Protein AF-A0AAN9ZED8-F1 (afdb_monomer_lite)

pLDDT: mean 71.89, std 16.21, range [31.5, 92.44]

InterPro domains:
  IPR010009 Apolipophorin-III [PF07464] (39-178)

Radius of gyration: 19.54 Å; chains: 1; bounding box: 44×51×50 Å

Foldseek 3Di:
DPPDPDPPPVPPPPPDDDPDDPPPPPDPQPLVNLLVVLVVLLVVLVVLLVVQPCPDPQLQVLLLVLLLVLLVLLLVLLVLLQVLLVVDDDPLSVLSNVLSVQSNVLSVQSPDDDPGSSSSSVSLSVSLVSLSVSLVSNLVSLVVPPDPSSVSSVVSSSSSSVSSSVSSVSSSCSRVVVVVVD

Structure (mmCIF, N/CA/C/O backbone):
data_AF-A0AAN9ZED8-F1
#
_entry.id   AF-A0AAN9ZED8-F1
#
loop_
_atom_site.group_PDB
_atom_site.id
_atom_site.type_symbol
_atom_site.label_atom_id
_atom_site.label_alt_id
_atom_site.label_comp_id
_atom_site.label_asym_id
_atom_site.label_entity_id
_atom_site.label_seq_id
_atom_site.pdbx_PDB_ins_code
_atom_site.Cartn_x
_atom_site.Cartn_y
_atom_site.Cartn_z
_atom_site.occupancy
_atom_site.B_iso_or_equiv
_atom_site.auth_seq_id
_atom_site.auth_comp_id
_atom_site.auth_asym_id
_atom_site.auth_atom_id
_atom_site.pdbx_PDB_model_num
ATOM 1 N N . MET A 1 1 ? 26.415 26.966 -13.923 1.00 37.91 1 MET A N 1
ATOM 2 C CA . MET A 1 1 ? 25.405 27.018 -12.839 1.00 37.91 1 MET A CA 1
ATOM 3 C C . MET A 1 1 ? 24.272 27.940 -13.262 1.00 37.91 1 MET A C 1
ATOM 5 O O . MET A 1 1 ? 24.438 29.147 -13.174 1.00 37.91 1 MET A O 1
ATOM 9 N N . LYS A 1 2 ? 23.195 27.403 -13.853 1.00 34.97 2 LYS A N 1
ATOM 10 C CA . LYS A 1 2 ? 22.135 28.225 -14.469 1.00 34.97 2 LYS A CA 1
ATOM 11 C C . LYS A 1 2 ? 20.835 27.445 -14.748 1.00 34.97 2 LYS A C 1
ATOM 13 O O . LYS A 1 2 ? 20.241 27.661 -15.783 1.00 34.97 2 LYS A O 1
ATOM 18 N N . PHE A 1 3 ? 20.398 26.526 -13.877 1.00 33.84 3 PHE A N 1
ATOM 19 C CA . PHE A 1 3 ? 19.152 25.765 -14.137 1.00 33.84 3 PHE A CA 1
ATOM 20 C C . PHE A 1 3 ? 18.310 25.386 -12.904 1.00 33.84 3 PHE A C 1
ATOM 22 O O . PHE A 1 3 ? 17.455 24.518 -13.003 1.00 33.84 3 PHE A O 1
ATOM 29 N N . VAL A 1 4 ? 18.484 26.040 -11.749 1.00 37.66 4 VAL A N 1
ATOM 30 C CA . VAL A 1 4 ? 17.735 25.662 -10.522 1.00 37.66 4 VAL A CA 1
ATOM 31 C C . VAL A 1 4 ? 16.634 26.669 -10.136 1.00 37.66 4 VAL A C 1
ATOM 33 O O . VAL A 1 4 ? 15.893 26.444 -9.193 1.00 37.66 4 VAL A O 1
ATOM 36 N N . ILE A 1 5 ? 16.433 27.755 -10.894 1.00 41.59 5 ILE A N 1
ATOM 37 C CA . ILE A 1 5 ? 15.452 28.811 -10.546 1.00 41.59 5 ILE A CA 1
ATOM 38 C C . ILE A 1 5 ? 14.437 29.046 -11.677 1.00 41.59 5 ILE A C 1
ATOM 40 O O . ILE A 1 5 ? 14.086 30.177 -11.987 1.00 41.59 5 ILE A O 1
ATOM 44 N N . ALA A 1 6 ? 13.980 27.980 -12.338 1.00 36.09 6 ALA A N 1
ATOM 45 C CA . ALA A 1 6 ? 12.948 28.094 -13.378 1.00 36.09 6 ALA A CA 1
ATOM 46 C C . ALA A 1 6 ? 11.655 27.321 -13.072 1.00 36.09 6 ALA A C 1
ATOM 48 O O . ALA A 1 6 ? 10.643 27.587 -13.711 1.00 36.09 6 ALA A O 1
ATOM 49 N N . LEU A 1 7 ? 11.629 26.425 -12.077 1.00 34.72 7 LEU A N 1
ATOM 50 C CA . LEU A 1 7 ? 10.445 25.586 -11.837 1.00 34.72 7 LEU A CA 1
ATOM 51 C C . LEU A 1 7 ? 9.479 26.112 -10.758 1.00 34.72 7 LEU A C 1
ATOM 53 O O . LEU A 1 7 ? 8.401 25.557 -10.592 1.00 34.72 7 LEU A O 1
ATOM 57 N N . VAL A 1 8 ? 9.827 27.188 -10.043 1.00 39.59 8 VAL A N 1
ATOM 58 C CA . VAL A 1 8 ? 8.986 27.737 -8.953 1.00 39.59 8 VAL A CA 1
ATOM 59 C C . VAL A 1 8 ? 8.213 28.998 -9.380 1.00 39.59 8 VAL A C 1
ATOM 61 O O . VAL A 1 8 ? 7.272 29.409 -8.712 1.00 39.59 8 VAL A O 1
ATOM 64 N N . ALA A 1 9 ? 8.536 29.590 -10.535 1.00 37.50 9 ALA A N 1
ATOM 65 C CA . ALA A 1 9 ? 7.930 30.850 -10.980 1.00 37.50 9 ALA A CA 1
ATOM 66 C C . ALA A 1 9 ? 6.689 30.689 -11.885 1.00 37.50 9 ALA A C 1
ATOM 68 O O . ALA A 1 9 ? 5.969 31.658 -12.100 1.00 37.50 9 ALA A O 1
ATOM 69 N N . ALA A 1 10 ? 6.391 29.484 -12.386 1.00 37.88 10 ALA A N 1
ATOM 70 C CA . ALA A 1 10 ? 5.234 29.259 -13.262 1.00 37.88 10 ALA A CA 1
ATOM 71 C C . ALA A 1 10 ? 3.897 29.083 -12.507 1.00 37.88 10 ALA A C 1
ATOM 73 O O . ALA A 1 10 ? 2.839 29.080 -13.129 1.00 37.88 10 ALA A O 1
ATOM 74 N N . LEU A 1 11 ? 3.922 28.971 -11.173 1.00 42.16 11 LEU A N 1
ATOM 75 C CA . LEU A 1 11 ? 2.730 28.723 -10.346 1.00 42.16 11 LEU A CA 1
ATOM 76 C C . LEU A 1 11 ? 2.089 29.987 -9.739 1.00 42.16 11 LEU A C 1
ATOM 78 O O . LEU A 1 11 ? 1.093 29.873 -9.030 1.00 42.16 11 LEU A O 1
ATOM 82 N N . ALA A 1 12 ? 2.619 31.187 -10.008 1.00 42.06 12 ALA A N 1
ATOM 83 C CA . ALA A 1 12 ? 2.243 32.396 -9.264 1.00 42.06 12 ALA A CA 1
ATOM 84 C C . ALA A 1 12 ? 1.455 33.472 -10.046 1.00 42.06 12 ALA A C 1
ATOM 86 O O . ALA A 1 12 ? 1.051 34.459 -9.439 1.00 42.06 12 ALA A O 1
ATOM 87 N N . CYS A 1 13 ? 1.187 33.320 -11.350 1.00 38.19 13 CYS A N 1
ATOM 88 C CA . CYS A 1 13 ? 0.610 34.419 -12.153 1.00 38.19 13 CYS A CA 1
ATOM 89 C C . CYS A 1 13 ? -0.872 34.284 -12.559 1.00 38.19 13 CYS A C 1
ATOM 91 O O . CYS A 1 13 ? -1.382 35.182 -13.218 1.00 38.19 13 CYS A O 1
ATOM 93 N N . MET A 1 14 ? -1.605 33.247 -12.140 1.00 41.44 14 MET A N 1
ATOM 94 C CA . MET A 1 14 ? -3.057 33.134 -12.405 1.00 41.44 14 MET A CA 1
ATOM 95 C C . MET A 1 14 ? -3.918 33.517 -11.191 1.00 41.44 14 MET A C 1
ATOM 97 O O . MET A 1 14 ? -4.829 32.789 -10.809 1.00 41.44 14 MET A O 1
ATOM 101 N N . GLN A 1 15 ? -3.624 34.643 -10.538 1.00 46.03 15 GLN A N 1
ATOM 102 C CA . GLN A 1 15 ? -4.461 35.154 -9.442 1.00 46.03 15 GLN A CA 1
ATOM 103 C C . GLN A 1 15 ? -4.814 36.631 -9.601 1.00 46.03 15 GLN A C 1
ATOM 105 O O . GLN A 1 15 ? -4.681 37.396 -8.655 1.00 46.03 15 GLN A O 1
ATOM 110 N N . VAL A 1 16 ? -5.288 37.057 -10.771 1.00 43.94 16 VAL A N 1
ATOM 111 C CA . VAL A 1 16 ? -6.054 38.308 -10.859 1.00 43.94 16 VAL A CA 1
ATOM 112 C C . VAL A 1 16 ? -7.104 38.145 -11.950 1.00 43.94 16 VAL A C 1
ATOM 114 O O . VAL A 1 16 ? -6.755 37.836 -13.079 1.00 43.94 16 VAL A O 1
ATOM 117 N N . MET A 1 17 ? -8.366 38.391 -11.596 1.00 39.91 17 MET A N 1
ATOM 118 C CA . MET A 1 17 ? -9.578 38.211 -12.405 1.00 39.91 17 MET A CA 1
ATOM 119 C C . MET A 1 17 ? -10.083 36.771 -12.484 1.00 39.91 17 MET A C 1
ATOM 121 O O . MET A 1 17 ? -9.896 36.094 -13.477 1.00 39.91 17 MET A O 1
ATOM 125 N N . GLU A 1 18 ? -10.832 36.347 -11.470 1.00 36.47 18 GLU A N 1
ATOM 126 C CA . GLU A 1 18 ? -12.167 35.817 -11.739 1.00 36.47 18 GLU A CA 1
ATOM 127 C C . GLU A 1 18 ? -13.048 35.980 -10.502 1.00 36.47 18 GLU A C 1
ATOM 129 O O . GLU A 1 18 ? -12.652 35.780 -9.352 1.00 36.47 18 GLU A O 1
ATOM 134 N N . ALA A 1 19 ? -14.236 36.498 -10.773 1.00 36.59 19 ALA A N 1
ATOM 135 C CA . ALA A 1 19 ? -15.255 36.859 -9.818 1.00 36.59 19 ALA A CA 1
ATOM 136 C C . ALA A 1 19 ? -15.680 35.651 -8.981 1.00 36.59 19 ALA A C 1
ATOM 138 O O . ALA A 1 19 ? -15.804 34.556 -9.507 1.00 36.59 19 ALA A O 1
ATOM 139 N N . ARG A 1 20 ? -15.957 35.886 -7.691 1.00 40.06 20 ARG A N 1
ATOM 140 C CA . ARG A 1 20 ? -16.800 35.068 -6.797 1.00 40.06 20 ARG A CA 1
ATOM 141 C C . ARG A 1 20 ? -17.123 33.642 -7.286 1.00 40.06 20 ARG A C 1
ATOM 143 O O . ARG A 1 20 ? -18.284 33.314 -7.509 1.00 40.06 20 ARG A O 1
ATOM 150 N N . VAL A 1 21 ? -16.131 32.765 -7.342 1.00 37.00 21 VAL A N 1
ATOM 151 C CA . VAL A 1 21 ? -16.377 31.326 -7.292 1.00 37.00 21 VAL A CA 1
ATOM 152 C C . VAL A 1 21 ? -16.182 30.955 -5.836 1.00 37.00 21 VAL A C 1
ATOM 154 O O . VAL A 1 21 ? -15.096 31.122 -5.277 1.00 37.00 21 VAL A O 1
ATOM 157 N N . ARG A 1 22 ? -17.273 30.545 -5.181 1.00 35.47 22 ARG A N 1
ATOM 158 C CA . ARG A 1 22 ? -17.181 29.794 -3.931 1.00 35.47 22 ARG A CA 1
ATOM 159 C C . ARG A 1 22 ? -16.118 28.730 -4.180 1.00 35.47 22 ARG A C 1
ATOM 161 O O . ARG A 1 22 ? -16.306 27.893 -5.053 1.00 35.47 22 ARG A O 1
ATOM 168 N N . ARG A 1 23 ? -14.985 28.799 -3.479 1.00 34.22 23 ARG A N 1
ATOM 169 C CA . ARG A 1 23 ? -14.116 27.634 -3.354 1.00 34.22 23 ARG A CA 1
ATOM 170 C C . ARG A 1 23 ? -14.972 26.598 -2.644 1.00 34.22 23 ARG A C 1
ATOM 172 O O . ARG A 1 23 ? -15.064 26.621 -1.421 1.00 34.22 23 ARG A O 1
ATOM 179 N N . ASP A 1 24 ? -15.655 25.764 -3.417 1.00 31.50 24 ASP A N 1
ATOM 180 C CA . ASP A 1 24 ? -16.002 24.434 -2.971 1.00 31.50 24 ASP A CA 1
ATOM 181 C C . ASP A 1 24 ? -14.668 23.820 -2.565 1.00 31.50 24 ASP A C 1
ATOM 183 O O . ASP A 1 24 ? -13.809 23.523 -3.397 1.00 31.50 24 ASP A O 1
ATOM 187 N N . THR A 1 25 ? -14.430 23.767 -1.255 1.00 35.22 25 THR A N 1
ATOM 188 C CA . THR A 1 25 ? -13.449 22.863 -0.672 1.00 35.22 25 THR A CA 1
ATOM 189 C C . THR A 1 25 ? -13.673 21.532 -1.381 1.00 35.22 25 THR A C 1
ATOM 191 O O . THR A 1 25 ? -14.804 21.043 -1.303 1.00 35.22 25 THR A O 1
ATOM 194 N N . PRO A 1 26 ? -12.702 20.975 -2.132 1.00 38.28 26 PRO A N 1
ATOM 195 C CA . PRO A 1 26 ? -12.925 19.691 -2.772 1.00 38.28 26 PRO A CA 1
ATOM 196 C C . PRO A 1 26 ? -13.336 18.735 -1.658 1.00 38.28 26 PRO A C 1
ATOM 198 O O . PRO A 1 26 ? -12.599 18.564 -0.683 1.00 38.28 26 PRO A O 1
ATOM 201 N N . ALA A 1 27 ? -14.569 18.229 -1.742 1.00 41.94 27 ALA A N 1
ATOM 202 C CA . ALA A 1 27 ? -15.069 17.239 -0.809 1.00 41.94 27 ALA A CA 1
ATOM 203 C C . ALA A 1 27 ? -14.006 16.144 -0.738 1.00 41.94 27 ALA A C 1
ATOM 205 O O . ALA A 1 27 ? -13.539 15.691 -1.786 1.00 41.94 27 ALA A O 1
ATOM 206 N N . ALA A 1 28 ? -13.557 15.801 0.472 1.00 49.09 28 ALA A N 1
ATOM 207 C CA . ALA A 1 28 ? -12.533 14.784 0.657 1.00 49.09 28 ALA A CA 1
ATOM 208 C C . ALA A 1 28 ? -12.932 13.551 -0.163 1.00 49.09 28 ALA A C 1
ATOM 210 O O . ALA A 1 28 ? -13.985 12.970 0.097 1.00 49.09 28 ALA A O 1
ATOM 211 N N . THR A 1 29 ? -12.140 13.210 -1.184 1.00 61.28 29 THR A N 1
ATOM 212 C CA . THR A 1 29 ? -12.442 12.115 -2.110 1.00 61.28 29 THR A CA 1
ATOM 213 C C . THR A 1 29 ? -12.759 10.868 -1.303 1.00 61.28 29 THR A C 1
ATOM 215 O O . THR A 1 29 ? -11.907 10.407 -0.539 1.00 61.28 29 THR A O 1
ATOM 218 N N . ASP A 1 30 ? -13.983 10.354 -1.423 1.00 73.25 30 ASP A N 1
ATOM 219 C CA . ASP A 1 30 ? -14.426 9.190 -0.658 1.00 73.25 30 ASP A CA 1
ATOM 220 C C . ASP A 1 30 ? -13.431 8.035 -0.850 1.00 73.25 30 ASP A C 1
ATOM 222 O O . ASP A 1 30 ? -12.886 7.856 -1.944 1.00 73.25 30 ASP A O 1
ATOM 226 N N . PHE A 1 31 ? -13.131 7.294 0.221 1.00 69.88 31 PHE A N 1
ATOM 227 C CA . PHE A 1 31 ? -12.152 6.208 0.155 1.00 69.88 31 PHE A CA 1
ATOM 228 C C . PHE A 1 31 ? -12.517 5.219 -0.949 1.00 69.88 31 PHE A C 1
ATOM 230 O O . PHE A 1 31 ? -11.621 4.761 -1.647 1.00 69.88 31 PHE A O 1
ATOM 237 N N . ASN A 1 32 ? -13.809 4.939 -1.160 1.00 74.75 32 ASN A N 1
ATOM 238 C CA . ASN A 1 32 ? -14.227 4.013 -2.205 1.00 74.75 32 ASN A CA 1
ATOM 239 C C . ASN A 1 32 ? -13.857 4.533 -3.604 1.00 74.75 32 ASN A C 1
ATOM 241 O O . ASN A 1 32 ? -13.336 3.787 -4.426 1.00 74.75 32 ASN A O 1
ATOM 245 N N . THR A 1 33 ? -14.015 5.834 -3.851 1.00 75.31 33 THR A N 1
ATOM 246 C CA . THR A 1 33 ? -13.604 6.477 -5.109 1.00 75.31 33 THR A CA 1
ATOM 247 C C . THR A 1 33 ? -12.088 6.421 -5.306 1.00 75.31 33 THR A C 1
ATOM 249 O O . THR A 1 33 ? -11.607 6.180 -6.413 1.00 75.31 33 THR A O 1
ATOM 252 N N . LEU A 1 34 ? -11.325 6.625 -4.229 1.00 71.94 34 LEU A N 1
ATOM 253 C CA . LEU A 1 34 ? -9.862 6.556 -4.235 1.00 71.94 34 LEU A CA 1
ATOM 254 C C . LEU A 1 34 ? -9.370 5.122 -4.473 1.00 71.94 34 LEU A C 1
ATOM 256 O O . LEU A 1 34 ? -8.472 4.894 -5.280 1.00 71.94 34 LEU A O 1
ATOM 260 N N . PHE A 1 35 ? -10.021 4.157 -3.830 1.00 73.56 35 PHE A N 1
ATOM 261 C CA . PHE A 1 35 ? -9.782 2.731 -3.986 1.00 73.56 35 PHE A CA 1
ATOM 262 C C . PHE A 1 35 ? -10.070 2.259 -5.414 1.00 73.56 35 PHE A C 1
ATOM 264 O O . PHE A 1 35 ? -9.230 1.614 -6.034 1.00 73.56 35 PHE A O 1
ATOM 271 N N . GLU A 1 36 ? -11.217 2.635 -5.980 1.00 77.44 36 GLU A N 1
ATOM 272 C CA . GLU A 1 36 ? -11.581 2.311 -7.361 1.00 77.44 36 GLU A CA 1
ATOM 273 C C . GLU A 1 36 ? -10.643 2.958 -8.385 1.00 77.44 36 GLU A C 1
ATOM 275 O O . GLU A 1 36 ? -10.346 2.359 -9.422 1.00 77.44 36 GLU A O 1
ATOM 280 N N . ALA A 1 37 ? -10.179 4.183 -8.122 1.00 73.75 37 ALA A N 1
ATOM 281 C CA . ALA A 1 37 ? -9.183 4.843 -8.959 1.00 73.75 37 ALA A CA 1
ATOM 282 C C . ALA A 1 37 ? -7.838 4.106 -8.902 1.00 73.75 37 ALA A C 1
ATOM 284 O O . ALA A 1 37 ? -7.253 3.833 -9.951 1.00 73.75 37 ALA A O 1
ATOM 285 N N . ALA A 1 38 ? -7.387 3.718 -7.707 1.00 69.19 38 ALA A N 1
ATOM 286 C CA . ALA A 1 38 ? -6.170 2.934 -7.524 1.00 69.19 38 ALA A CA 1
ATOM 287 C C . ALA A 1 38 ? -6.269 1.564 -8.206 1.00 69.19 38 ALA A C 1
ATOM 289 O O . ALA A 1 38 ? -5.354 1.163 -8.922 1.00 69.19 38 ALA A O 1
ATOM 290 N N . GLN A 1 39 ? -7.409 0.881 -8.071 1.00 72.94 39 GLN A N 1
ATOM 291 C CA . GLN A 1 39 ? -7.656 -0.412 -8.704 1.00 72.94 39 GLN A CA 1
ATOM 292 C C . GLN A 1 39 ? -7.650 -0.303 -10.238 1.00 72.94 39 GLN A C 1
ATOM 294 O O . GLN A 1 39 ? -7.062 -1.149 -10.911 1.00 72.94 39 GLN A O 1
ATOM 299 N N . ARG A 1 40 ? -8.235 0.760 -10.809 1.00 75.31 40 ARG A N 1
ATOM 300 C CA . ARG A 1 40 ? -8.173 1.033 -12.257 1.00 75.31 40 ARG A CA 1
ATOM 301 C C . ARG A 1 40 ? -6.757 1.351 -12.734 1.00 75.31 40 ARG A C 1
ATOM 303 O O . ARG A 1 40 ? -6.316 0.787 -13.734 1.00 75.31 40 ARG A O 1
ATOM 310 N N . HIS A 1 41 ? -6.030 2.212 -12.021 1.00 70.50 41 HIS A N 1
ATOM 311 C CA . HIS A 1 41 ? -4.623 2.501 -12.325 1.00 70.50 41 HIS A CA 1
ATOM 312 C C . HIS A 1 41 ? -3.777 1.227 -12.305 1.00 70.50 41 HIS A C 1
ATOM 314 O O . HIS A 1 41 ? -2.953 1.002 -13.190 1.00 70.50 41 HIS A O 1
ATOM 320 N N . PHE A 1 42 ? -4.038 0.356 -11.339 1.00 70.06 42 PHE A N 1
ATOM 321 C CA . PHE A 1 42 ? -3.344 -0.906 -11.187 1.00 70.06 42 PHE A CA 1
ATOM 322 C C . PHE A 1 42 ? -3.653 -1.922 -12.303 1.00 70.06 42 PHE A C 1
ATOM 324 O O . PHE A 1 42 ? -2.745 -2.587 -12.811 1.00 70.06 42 PHE A O 1
ATOM 331 N N . GLN A 1 43 ? -4.912 -2.027 -12.735 1.00 73.50 43 GLN A N 1
ATOM 332 C CA . GLN A 1 43 ? -5.281 -2.874 -13.876 1.00 73.50 43 GLN A CA 1
ATOM 333 C C . GLN A 1 43 ? -4.549 -2.435 -15.153 1.00 73.50 43 GLN A C 1
ATOM 335 O O . GLN A 1 43 ? -4.015 -3.274 -15.882 1.00 73.50 43 GLN A O 1
ATOM 340 N N . ASN A 1 44 ? -4.439 -1.122 -15.374 1.00 69.44 44 ASN A N 1
ATOM 341 C CA . ASN A 1 44 ? -3.697 -0.560 -16.503 1.00 69.44 44 ASN A CA 1
ATOM 342 C C . ASN A 1 44 ? -2.190 -0.839 -16.408 1.00 69.44 44 ASN A C 1
ATOM 344 O O . ASN A 1 44 ? -1.551 -1.165 -17.413 1.00 69.44 44 ASN A O 1
ATOM 348 N N . LEU A 1 45 ? -1.617 -0.772 -15.203 1.00 69.06 45 LEU A N 1
ATOM 349 C CA . LEU A 1 45 ? -0.222 -1.136 -14.981 1.00 69.06 45 LEU A CA 1
ATOM 350 C C . LEU A 1 45 ? 0.041 -2.611 -15.292 1.00 69.06 45 LEU A C 1
ATOM 352 O O . LEU A 1 45 ? 1.018 -2.915 -15.969 1.00 69.06 45 LEU A O 1
ATOM 356 N N . THR A 1 46 ? -0.817 -3.518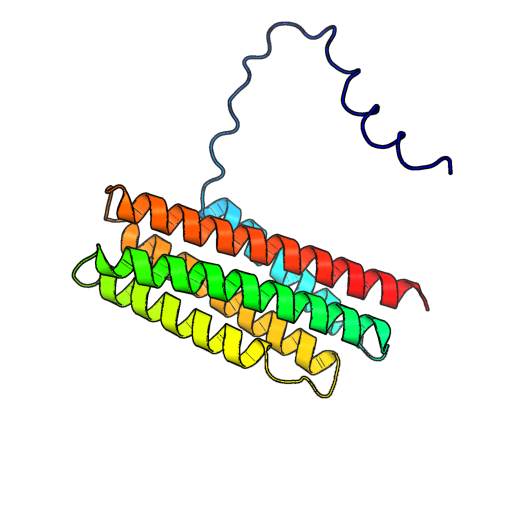 -14.818 1.00 65.50 46 THR A N 1
ATOM 357 C CA . THR A 1 46 ? -0.664 -4.962 -15.059 1.00 65.50 46 THR A CA 1
ATOM 358 C C . THR A 1 46 ? -0.593 -5.259 -16.556 1.00 65.50 46 THR A C 1
ATOM 360 O O . THR A 1 46 ? 0.295 -5.990 -16.991 1.00 65.50 46 THR A O 1
ATOM 363 N N . ALA A 1 47 ? -1.469 -4.641 -17.352 1.00 68.62 47 ALA A N 1
ATOM 364 C CA . ALA A 1 47 ? -1.436 -4.765 -18.807 1.00 68.62 47 ALA A CA 1
ATOM 365 C C . ALA A 1 47 ? -0.136 -4.196 -19.408 1.00 68.62 47 ALA A C 1
ATOM 367 O O . ALA A 1 47 ? 0.467 -4.814 -20.283 1.00 68.62 47 ALA A O 1
ATOM 368 N N . THR A 1 48 ? 0.333 -3.054 -18.895 1.00 66.88 48 THR A N 1
ATOM 369 C CA . THR A 1 48 ? 1.559 -2.390 -19.370 1.00 66.88 48 THR A CA 1
ATOM 370 C C . THR A 1 48 ? 2.804 -3.238 -19.090 1.00 66.88 48 THR A C 1
ATOM 372 O O . THR A 1 48 ? 3.573 -3.513 -20.008 1.00 66.88 48 THR A O 1
ATOM 375 N N . ILE A 1 49 ? 2.967 -3.727 -17.856 1.00 64.75 49 ILE A N 1
ATOM 376 C CA . ILE A 1 49 ? 4.060 -4.625 -17.448 1.00 64.75 49 ILE A CA 1
ATOM 377 C C . ILE A 1 49 ? 4.069 -5.906 -18.289 1.00 64.75 49 ILE A C 1
ATOM 379 O O . ILE A 1 49 ? 5.126 -6.338 -18.733 1.00 64.75 49 ILE A O 1
ATOM 383 N N . GLN A 1 50 ? 2.904 -6.523 -18.515 1.00 65.38 50 GLN A N 1
ATOM 384 C CA . GLN A 1 50 ? 2.811 -7.750 -19.313 1.00 65.38 50 GLN A CA 1
ATOM 385 C C . GLN A 1 50 ? 3.172 -7.518 -20.785 1.00 65.38 50 GLN A C 1
ATOM 387 O O . GLN A 1 50 ? 3.729 -8.406 -21.426 1.00 65.38 50 GLN A O 1
ATOM 392 N N . SER A 1 51 ? 2.857 -6.335 -21.320 1.00 64.50 51 SER A N 1
ATOM 393 C CA . SER A 1 51 ? 3.126 -5.987 -22.719 1.00 64.50 51 SER A CA 1
ATOM 394 C C . SER A 1 51 ? 4.587 -5.624 -22.997 1.00 64.50 51 SER A C 1
ATOM 396 O O . SER A 1 51 ? 5.084 -5.859 -24.096 1.00 64.50 51 SER A O 1
ATOM 398 N N . ALA A 1 52 ? 5.288 -5.082 -22.004 1.00 60.34 52 ALA A N 1
ATOM 399 C CA . ALA A 1 52 ? 6.670 -4.652 -22.117 1.00 60.34 52 ALA A CA 1
ATOM 400 C C . ALA A 1 52 ? 7.552 -5.647 -21.361 1.00 60.34 52 ALA A C 1
ATOM 402 O O . ALA A 1 52 ? 7.799 -5.503 -20.166 1.00 60.34 52 ALA A O 1
ATOM 403 N N . LEU A 1 53 ? 7.997 -6.692 -22.067 1.00 58.38 53 LEU A N 1
ATOM 404 C CA . LEU A 1 53 ? 8.952 -7.670 -21.545 1.00 58.38 53 LEU A CA 1
ATOM 405 C C . LEU A 1 53 ? 10.128 -6.924 -20.875 1.00 58.38 53 LEU A C 1
ATOM 407 O O . LEU A 1 53 ? 10.825 -6.174 -21.562 1.00 58.38 53 LEU A O 1
ATOM 411 N N . PRO A 1 54 ? 10.371 -7.094 -19.559 1.00 58.69 54 PRO A N 1
ATOM 412 C CA . PRO A 1 54 ? 11.331 -6.290 -18.791 1.00 58.69 54 PRO A CA 1
ATOM 413 C C . PRO A 1 54 ? 12.793 -6.705 -19.035 1.00 58.69 54 PRO A C 1
ATOM 415 O O . PRO A 1 54 ? 13.605 -6.774 -18.115 1.00 58.69 54 PRO A O 1
ATOM 418 N N . SER A 1 55 ? 13.145 -6.993 -20.286 1.00 58.16 55 SER A N 1
ATOM 419 C CA . SER A 1 55 ? 14.441 -7.522 -20.714 1.00 58.16 55 SER A CA 1
ATOM 420 C C . SER A 1 55 ? 15.572 -6.481 -20.723 1.00 58.16 55 SER A C 1
ATOM 422 O O . SER A 1 55 ? 16.681 -6.812 -21.131 1.00 58.16 55 SER A O 1
ATOM 424 N N . GLN A 1 56 ? 15.328 -5.246 -20.269 1.00 64.00 56 GLN A N 1
ATOM 425 C CA . GLN A 1 56 ? 16.357 -4.216 -20.111 1.00 64.00 56 GLN A CA 1
ATOM 426 C C . GLN A 1 56 ? 16.784 -4.085 -18.640 1.00 64.00 56 GLN A C 1
ATOM 428 O O . GLN A 1 56 ? 15.954 -3.879 -17.752 1.00 64.00 56 GLN A O 1
ATOM 433 N N . ASP A 1 57 ? 18.093 -4.141 -18.380 1.00 69.06 57 ASP A N 1
ATOM 434 C CA . ASP A 1 57 ? 18.692 -3.974 -17.044 1.00 69.06 57 ASP A CA 1
ATOM 435 C C . ASP A 1 57 ? 18.252 -2.685 -16.328 1.00 69.06 57 ASP A C 1
ATOM 437 O O . ASP A 1 57 ? 18.124 -2.647 -15.099 1.00 69.06 57 ASP A O 1
ATOM 441 N N . GLU A 1 58 ? 17.970 -1.636 -17.100 1.00 69.62 58 GLU A N 1
ATOM 442 C CA . GLU A 1 58 ? 17.502 -0.346 -16.602 1.00 69.62 58 GLU A CA 1
ATOM 443 C C . GLU A 1 58 ? 16.064 -0.431 -16.061 1.00 69.62 58 GLU A C 1
ATOM 445 O O . GLU A 1 58 ? 15.789 0.034 -14.953 1.00 69.62 58 GLU A O 1
ATOM 450 N N . VAL A 1 59 ? 15.172 -1.142 -16.763 1.00 70.19 59 VAL A N 1
ATOM 451 C CA . VAL A 1 59 ? 13.801 -1.439 -16.301 1.00 70.19 59 VAL A CA 1
ATOM 452 C C . VAL A 1 59 ? 13.831 -2.268 -15.029 1.00 70.19 59 VAL A C 1
ATOM 454 O O . VAL A 1 59 ? 13.108 -1.966 -14.082 1.00 70.19 59 VAL A O 1
ATOM 457 N N . ARG A 1 60 ? 14.703 -3.280 -14.971 1.00 72.88 60 ARG A N 1
ATOM 458 C CA . ARG A 1 60 ? 14.887 -4.114 -13.777 1.00 72.88 60 ARG A CA 1
ATOM 459 C C . ARG A 1 60 ? 15.309 -3.279 -12.569 1.00 72.88 60 ARG A C 1
ATOM 461 O O . ARG A 1 60 ? 14.718 -3.413 -11.501 1.00 72.88 60 ARG A O 1
ATOM 468 N N . THR A 1 61 ? 16.288 -2.395 -12.742 1.00 77.19 61 THR A N 1
ATOM 469 C CA . THR A 1 61 ? 16.794 -1.534 -11.662 1.00 77.19 61 THR A CA 1
ATOM 470 C C . THR A 1 61 ? 15.725 -0.554 -11.171 1.00 77.19 61 THR A C 1
ATOM 472 O O . THR A 1 61 ? 15.570 -0.353 -9.962 1.00 77.19 61 THR A O 1
ATOM 475 N N . GLN A 1 62 ? 14.941 0.025 -12.087 1.00 77.19 62 GLN A N 1
ATOM 476 C CA . GLN A 1 62 ? 13.845 0.925 -11.723 1.00 77.19 62 GLN A CA 1
ATOM 477 C C . GLN A 1 62 ? 12.709 0.173 -11.020 1.00 77.19 62 GLN A C 1
ATOM 479 O O . GLN A 1 62 ? 12.260 0.607 -9.962 1.00 77.19 62 GLN A O 1
ATOM 484 N N . LEU A 1 63 ? 12.306 -0.992 -11.533 1.00 76.44 63 LEU A N 1
ATOM 485 C CA . LEU A 1 63 ? 11.318 -1.861 -10.889 1.00 76.44 63 LEU A CA 1
ATOM 486 C C . LEU A 1 63 ? 11.746 -2.263 -9.480 1.00 76.44 63 LEU A C 1
ATOM 488 O O . LEU A 1 63 ? 10.943 -2.188 -8.556 1.00 76.44 63 LEU A O 1
ATOM 492 N N . GLN A 1 64 ? 13.010 -2.640 -9.298 1.00 78.44 64 GLN A N 1
ATOM 493 C CA . GLN A 1 64 ? 13.548 -2.991 -7.990 1.00 78.44 64 GLN A CA 1
ATOM 494 C C . GLN A 1 64 ? 13.544 -1.791 -7.034 1.00 78.44 64 GLN A C 1
ATOM 496 O O . GLN A 1 64 ? 13.175 -1.932 -5.870 1.00 78.44 64 GLN A O 1
ATOM 501 N N . THR A 1 65 ? 13.883 -0.596 -7.523 1.00 83.06 65 THR A N 1
ATOM 502 C CA . THR A 1 65 ? 13.819 0.647 -6.736 1.00 83.06 65 THR A CA 1
ATOM 503 C C . THR A 1 65 ? 12.384 0.966 -6.305 1.00 83.06 65 THR A C 1
ATOM 505 O O . THR A 1 65 ? 12.134 1.272 -5.135 1.00 83.06 65 THR A O 1
ATOM 508 N N . HIS A 1 66 ? 11.422 0.841 -7.221 1.00 81.44 66 HIS A N 1
ATOM 509 C CA . HIS A 1 66 ? 10.002 1.061 -6.940 1.00 81.44 66 HIS A CA 1
ATOM 510 C C . HIS A 1 66 ? 9.444 0.008 -5.985 1.00 81.44 66 HIS A C 1
ATOM 512 O O . HIS A 1 66 ? 8.737 0.359 -5.044 1.00 81.44 66 HIS A O 1
ATOM 518 N N . ALA A 1 67 ? 9.827 -1.259 -6.150 1.00 80.25 67 ALA A N 1
ATOM 519 C CA . ALA A 1 67 ? 9.471 -2.341 -5.238 1.00 80.25 67 ALA A CA 1
ATOM 520 C C . ALA A 1 67 ? 10.018 -2.103 -3.826 1.00 80.25 67 ALA A C 1
ATOM 522 O O . ALA A 1 67 ? 9.285 -2.255 -2.850 1.00 80.25 67 ALA A O 1
ATOM 523 N N . GLN A 1 68 ? 11.266 -1.644 -3.705 1.00 83.50 68 GLN A N 1
ATOM 524 C CA . GLN A 1 68 ? 11.867 -1.301 -2.417 1.00 83.50 68 GLN A CA 1
ATOM 525 C C . GLN A 1 68 ? 11.153 -0.113 -1.756 1.00 83.50 68 GLN A C 1
ATOM 527 O O . GLN A 1 68 ? 10.905 -0.115 -0.549 1.00 83.50 68 GLN A O 1
ATOM 532 N N . THR A 1 69 ? 10.806 0.903 -2.548 1.00 84.19 69 THR A N 1
ATOM 533 C CA . THR A 1 69 ? 10.082 2.093 -2.076 1.00 84.19 69 THR A CA 1
ATOM 534 C C . THR A 1 69 ? 8.687 1.711 -1.601 1.00 84.19 69 THR A C 1
ATOM 536 O O . THR A 1 69 ? 8.272 2.086 -0.505 1.00 84.19 69 THR A O 1
ATOM 539 N N . PHE A 1 70 ? 7.993 0.880 -2.375 1.00 82.00 70 PHE A N 1
ATOM 540 C CA . PHE A 1 70 ? 6.694 0.351 -2.005 1.00 82.00 70 PHE A CA 1
ATOM 541 C C . PHE A 1 70 ? 6.765 -0.512 -0.744 1.00 82.00 70 PHE A C 1
ATOM 543 O O . PHE A 1 70 ? 5.953 -0.325 0.155 1.00 82.00 70 PHE A O 1
ATOM 550 N N . ALA A 1 71 ? 7.782 -1.365 -0.605 1.00 84.75 71 ALA A N 1
ATOM 551 C CA . ALA A 1 71 ? 8.018 -2.131 0.616 1.00 84.75 71 ALA A CA 1
ATOM 552 C C . ALA A 1 71 ? 8.202 -1.220 1.842 1.00 84.75 71 ALA A C 1
ATOM 554 O O . ALA A 1 71 ? 7.669 -1.497 2.912 1.00 84.75 71 ALA A O 1
ATOM 555 N N . ASN A 1 72 ? 8.909 -0.096 1.708 1.00 86.31 72 ASN A N 1
ATOM 556 C CA . ASN A 1 72 ? 9.040 0.863 2.807 1.00 86.31 72 ASN A CA 1
ATOM 557 C C . ASN A 1 72 ? 7.699 1.541 3.146 1.00 86.31 72 ASN A C 1
ATOM 559 O O . ASN A 1 72 ? 7.379 1.702 4.324 1.00 86.31 72 ASN A O 1
ATOM 563 N N . ASN A 1 73 ? 6.889 1.872 2.137 1.00 83.88 73 ASN A N 1
ATOM 564 C CA . ASN A 1 73 ? 5.553 2.440 2.336 1.00 83.88 73 ASN A CA 1
ATOM 565 C C . ASN A 1 73 ? 4.597 1.441 3.009 1.00 83.88 73 ASN A C 1
ATOM 567 O O . ASN A 1 73 ? 3.882 1.806 3.942 1.00 83.88 73 ASN A O 1
ATOM 571 N N . LEU A 1 74 ? 4.619 0.174 2.587 1.00 83.06 74 LEU A N 1
ATOM 572 C CA . LEU A 1 74 ? 3.841 -0.895 3.214 1.00 83.06 74 LEU A CA 1
ATOM 573 C C . LEU A 1 74 ? 4.279 -1.148 4.651 1.00 83.06 74 LEU A C 1
ATOM 575 O O . LEU A 1 74 ? 3.428 -1.345 5.513 1.00 83.06 74 LEU A O 1
ATOM 579 N N . GLN A 1 75 ? 5.582 -1.085 4.933 1.00 87.31 75 GLN A N 1
ATOM 580 C CA . GLN A 1 75 ? 6.083 -1.205 6.297 1.00 87.31 75 GLN A CA 1
ATOM 581 C C . GLN A 1 75 ? 5.555 -0.072 7.180 1.00 87.31 75 GLN A C 1
ATOM 583 O O . GLN A 1 75 ? 5.136 -0.327 8.305 1.00 87.31 75 GLN A O 1
ATOM 588 N N . ALA A 1 76 ? 5.542 1.167 6.679 1.00 85.44 76 ALA A N 1
ATOM 589 C CA . ALA A 1 76 ? 4.997 2.304 7.416 1.00 85.44 76 ALA A CA 1
ATOM 590 C C . ALA A 1 76 ? 3.493 2.134 7.694 1.00 85.44 76 ALA A C 1
ATOM 592 O O . ALA A 1 76 ? 3.051 2.354 8.823 1.00 85.44 76 ALA A O 1
ATOM 593 N N . ALA A 1 77 ? 2.723 1.683 6.698 1.00 81.62 77 ALA A N 1
ATOM 594 C CA . ALA A 1 77 ? 1.301 1.389 6.860 1.00 81.62 77 ALA A CA 1
ATOM 595 C C . ALA A 1 77 ? 1.061 0.256 7.875 1.00 81.62 77 ALA A C 1
ATOM 597 O O . ALA A 1 77 ? 0.226 0.398 8.766 1.00 81.62 77 ALA A O 1
ATOM 598 N N . ALA A 1 78 ? 1.834 -0.831 7.798 1.00 86.44 78 ALA A N 1
ATOM 599 C CA . ALA A 1 78 ? 1.742 -1.949 8.731 1.00 86.44 78 ALA A CA 1
ATOM 600 C C . ALA A 1 78 ? 2.059 -1.534 10.173 1.00 86.44 78 ALA A C 1
ATOM 602 O O . ALA A 1 78 ? 1.328 -1.900 11.093 1.00 86.44 78 ALA A O 1
ATOM 603 N N . THR A 1 79 ? 3.098 -0.716 10.374 1.00 89.06 79 THR A N 1
ATOM 604 C CA . THR A 1 79 ? 3.428 -0.156 11.690 1.00 89.06 79 THR A CA 1
ATOM 605 C C . THR A 1 79 ? 2.272 0.683 12.230 1.00 89.06 79 THR A C 1
ATOM 607 O O . THR A 1 79 ? 1.841 0.462 13.360 1.00 89.06 79 THR A O 1
ATOM 610 N N . GLN A 1 80 ? 1.704 1.584 11.419 1.00 85.44 80 GLN A N 1
ATOM 611 C CA . GLN A 1 80 ? 0.554 2.393 11.834 1.00 85.44 80 GLN A CA 1
ATOM 612 C C . GLN A 1 80 ? -0.670 1.535 12.173 1.00 85.44 80 GLN A C 1
ATOM 614 O O . GLN A 1 80 ? -1.338 1.783 13.178 1.00 85.44 80 GLN A O 1
ATOM 619 N N . PHE A 1 81 ? -0.959 0.506 11.375 1.00 87.44 81 PHE A N 1
ATOM 620 C CA . PHE A 1 81 ? -2.036 -0.437 11.660 1.00 87.44 81 PHE A CA 1
ATOM 621 C C . PHE A 1 81 ? -1.799 -1.177 12.978 1.00 87.44 81 PHE A C 1
ATOM 623 O O . PHE A 1 81 ? -2.702 -1.209 13.809 1.00 87.44 81 PHE A O 1
ATOM 630 N N . ASN A 1 82 ? -0.594 -1.694 13.228 1.00 87.69 82 ASN A N 1
ATOM 631 C CA . ASN A 1 82 ? -0.257 -2.374 14.482 1.00 87.69 82 ASN A CA 1
ATOM 632 C C . ASN A 1 82 ? -0.377 -1.450 15.708 1.00 87.69 82 ASN A C 1
ATOM 634 O O . ASN A 1 82 ? -0.980 -1.835 16.714 1.00 87.69 82 ASN A O 1
ATOM 638 N N . GLU A 1 83 ? 0.138 -0.221 15.620 1.00 88.62 83 GLU A N 1
ATOM 639 C CA . GLU A 1 83 ? 0.063 0.775 16.699 1.00 88.62 83 GLU A CA 1
ATOM 640 C C . GLU A 1 83 ? -1.382 1.147 17.048 1.00 88.62 83 GLU A C 1
ATOM 642 O O . GLU A 1 83 ? -1.743 1.262 18.223 1.00 88.62 83 GLU A O 1
ATOM 647 N N . LYS A 1 84 ? -2.228 1.334 16.031 1.00 84.44 84 LYS A N 1
ATOM 648 C CA . LYS A 1 84 ? -3.629 1.727 16.218 1.00 84.44 84 LYS A CA 1
ATOM 649 C C . LYS A 1 84 ? -4.534 0.541 16.541 1.00 84.44 84 LYS A C 1
ATOM 651 O O . LYS A 1 84 ? -5.485 0.708 17.297 1.00 84.44 84 LYS A O 1
ATOM 656 N N . ALA A 1 85 ? -4.214 -0.668 16.084 1.00 85.44 85 ALA A N 1
ATOM 657 C CA . ALA A 1 85 ? -4.956 -1.875 16.442 1.00 85.44 85 ALA A CA 1
ATOM 658 C C . ALA A 1 85 ? -4.891 -2.185 17.942 1.00 85.44 85 ALA A C 1
ATOM 660 O O . ALA A 1 85 ? -5.822 -2.770 18.492 1.00 85.44 85 ALA A O 1
ATOM 661 N N . ALA A 1 86 ? -3.819 -1.783 18.632 1.00 85.88 86 ALA A N 1
ATOM 662 C CA . ALA A 1 86 ? -3.736 -1.892 20.089 1.00 85.88 86 ALA A CA 1
ATOM 663 C C . ALA A 1 86 ? -4.801 -1.048 20.820 1.00 85.88 86 ALA A C 1
ATOM 665 O O . ALA A 1 8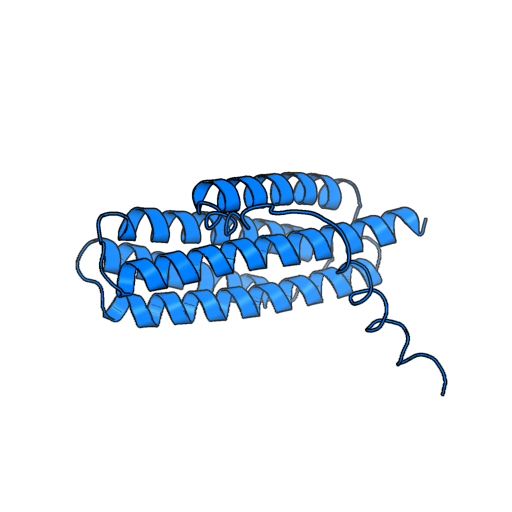6 ? -5.100 -1.324 21.976 1.00 85.88 86 ALA A O 1
ATOM 666 N N . GLN A 1 87 ? -5.372 -0.047 20.143 1.00 85.94 87 GLN A N 1
ATOM 667 C CA . GLN A 1 87 ? -6.403 0.854 20.668 1.00 85.94 87 GLN A CA 1
ATOM 668 C C . GLN A 1 87 ? -7.822 0.422 20.264 1.00 85.94 87 GLN A C 1
ATOM 670 O O . GLN A 1 87 ? -8.795 1.006 20.730 1.00 85.94 87 GLN A O 1
ATOM 675 N N . LEU A 1 88 ? -7.941 -0.596 19.406 1.00 84.62 88 LEU A N 1
ATOM 676 C CA . LEU A 1 88 ? -9.203 -1.235 19.046 1.00 84.62 88 LEU A CA 1
ATOM 677 C C . LEU A 1 88 ? -9.487 -2.432 19.962 1.00 84.62 88 LEU A C 1
ATOM 679 O O . LEU A 1 88 ? -8.637 -2.886 20.728 1.00 84.62 88 LEU A O 1
ATOM 683 N N . SER A 1 89 ? -10.691 -2.988 19.861 1.00 82.50 89 SER A N 1
ATOM 684 C CA . SER A 1 89 ? -11.082 -4.219 20.553 1.00 82.50 89 SER A CA 1
ATOM 685 C C . SER A 1 89 ? -11.975 -5.082 19.662 1.00 82.50 89 SER A C 1
ATOM 687 O O . SER A 1 89 ? -12.570 -4.586 18.706 1.00 82.50 89 SER A O 1
ATOM 689 N N . GLY A 1 90 ? -12.057 -6.378 19.969 1.00 86.69 90 GLY A N 1
ATOM 690 C CA . GLY A 1 90 ? -12.913 -7.321 19.246 1.00 86.69 90 GLY A CA 1
ATOM 691 C C . GLY A 1 90 ? -12.486 -7.545 17.791 1.00 86.69 90 GLY A C 1
ATOM 692 O O . GLY A 1 90 ? -11.294 -7.616 17.476 1.00 86.69 90 GLY A O 1
ATOM 693 N N . ASP A 1 91 ? -13.467 -7.664 16.900 1.00 85.00 91 ASP A N 1
ATOM 694 C CA . ASP A 1 91 ? -13.241 -8.031 15.497 1.00 85.00 91 ASP A CA 1
ATOM 695 C C . ASP A 1 91 ? -12.437 -6.975 14.729 1.00 85.00 91 ASP A C 1
ATOM 697 O O . ASP A 1 91 ? -11.590 -7.329 13.907 1.00 85.00 91 ASP A O 1
ATOM 701 N N . ALA A 1 92 ? -12.613 -5.689 15.051 1.00 81.62 92 ALA A N 1
ATOM 702 C CA . ALA A 1 92 ? -11.853 -4.607 14.432 1.00 81.62 92 ALA A CA 1
ATOM 703 C C . ALA A 1 92 ? -10.354 -4.720 14.750 1.00 81.62 92 ALA A C 1
ATOM 705 O O . ALA A 1 92 ? -9.519 -4.646 13.851 1.00 81.62 92 ALA A O 1
ATOM 706 N N . GLN A 1 93 ? -9.992 -4.988 16.011 1.00 87.94 93 GLN A N 1
ATOM 707 C CA . GLN A 1 93 ? -8.595 -5.225 16.387 1.00 87.94 93 GLN A CA 1
ATOM 708 C C . GLN A 1 93 ? -7.998 -6.416 15.630 1.00 87.94 93 GLN A C 1
ATOM 710 O O . GLN A 1 93 ? -6.872 -6.330 15.136 1.00 87.94 93 GLN A O 1
ATOM 715 N N . THR A 1 94 ? -8.749 -7.514 15.528 1.00 89.25 94 THR A N 1
ATOM 716 C CA . THR A 1 94 ? -8.310 -8.720 14.817 1.00 89.25 94 THR A CA 1
ATOM 717 C C . THR A 1 94 ? -8.083 -8.435 13.335 1.00 89.25 94 THR A C 1
ATOM 719 O O . THR A 1 94 ? -7.024 -8.769 12.806 1.00 89.25 94 THR A O 1
ATOM 722 N N . ALA A 1 95 ? -9.029 -7.764 12.674 1.00 87.38 95 ALA A N 1
ATOM 723 C CA . ALA A 1 95 ? -8.934 -7.429 11.259 1.00 87.38 95 ALA A CA 1
ATOM 724 C C . ALA A 1 95 ? -7.751 -6.497 10.959 1.00 87.38 95 ALA A C 1
ATOM 726 O O . ALA A 1 95 ? -6.998 -6.758 10.022 1.00 87.38 95 ALA A O 1
ATOM 727 N N . VAL A 1 96 ? -7.536 -5.457 11.773 1.00 87.81 96 VAL A N 1
ATOM 728 C CA . VAL A 1 96 ? -6.420 -4.521 11.563 1.00 87.81 96 VAL A CA 1
ATOM 729 C C . VAL A 1 96 ? -5.064 -5.174 11.836 1.00 87.81 96 VAL A C 1
ATOM 731 O O . VAL A 1 96 ? -4.115 -4.933 11.092 1.00 87.81 96 VAL A O 1
ATOM 734 N N . ARG A 1 97 ? -4.958 -6.054 12.841 1.00 90.69 97 ARG A N 1
ATOM 735 C CA . ARG A 1 97 ? -3.726 -6.832 13.066 1.00 90.69 97 ARG A CA 1
ATOM 736 C C . ARG A 1 97 ? -3.429 -7.793 11.922 1.00 90.69 97 ARG A C 1
ATOM 738 O O . ARG A 1 97 ? -2.279 -7.889 11.509 1.00 90.69 97 ARG A O 1
ATOM 745 N N . GLN A 1 98 ? -4.442 -8.483 11.403 1.00 90.94 98 GLN A N 1
ATOM 746 C CA . GLN A 1 98 ? -4.276 -9.367 10.246 1.00 90.94 98 GLN A CA 1
ATOM 747 C C . GLN A 1 98 ? -3.807 -8.586 9.017 1.00 90.94 98 GLN A C 1
ATOM 749 O O . GLN A 1 98 ? -2.851 -9.000 8.367 1.00 90.94 98 GLN A O 1
ATOM 754 N N . ALA A 1 99 ? -4.406 -7.420 8.761 1.00 87.31 99 ALA A N 1
ATOM 755 C CA . ALA A 1 99 ? -3.973 -6.530 7.692 1.00 87.31 99 ALA A CA 1
ATOM 756 C C . ALA A 1 99 ? -2.511 -6.099 7.861 1.00 87.31 99 ALA A C 1
ATOM 758 O O . ALA A 1 99 ? -1.726 -6.208 6.923 1.00 87.31 99 ALA A O 1
ATOM 759 N N . ALA A 1 100 ? -2.109 -5.684 9.067 1.00 88.06 100 ALA A N 1
ATOM 760 C CA . ALA A 1 100 ? -0.719 -5.337 9.356 1.00 88.06 100 ALA A CA 1
ATOM 761 C C . ALA A 1 100 ? 0.241 -6.511 9.091 1.00 88.06 100 ALA A C 1
ATOM 763 O O . ALA A 1 100 ? 1.247 -6.337 8.408 1.00 88.06 100 ALA A O 1
ATOM 764 N N . GLN A 1 101 ? -0.097 -7.715 9.559 1.00 92.44 101 GLN A N 1
ATOM 765 C CA . GLN A 1 101 ? 0.715 -8.919 9.354 1.00 92.44 101 GLN A CA 1
ATOM 766 C C . GLN A 1 101 ? 0.845 -9.292 7.874 1.00 92.44 101 GLN A C 1
ATOM 768 O O . GLN A 1 101 ? 1.931 -9.646 7.416 1.00 92.44 101 GLN A O 1
ATOM 773 N N . HIS A 1 102 ? -0.242 -9.206 7.107 1.00 90.56 102 HIS A N 1
ATOM 774 C CA . HIS A 1 102 ? -0.204 -9.459 5.669 1.00 90.56 102 HIS A CA 1
ATOM 775 C C . HIS A 1 102 ? 0.666 -8.427 4.949 1.00 90.56 102 HIS A C 1
ATOM 777 O O . HIS A 1 102 ? 1.487 -8.801 4.113 1.00 90.56 102 HIS A O 1
ATOM 783 N N . LEU A 1 103 ? 0.566 -7.146 5.316 1.00 86.19 103 LEU A N 1
ATOM 784 C CA . LEU A 1 103 ? 1.447 -6.110 4.783 1.00 86.19 103 LEU A CA 1
ATOM 785 C C . LEU A 1 103 ? 2.923 -6.392 5.105 1.00 86.19 103 LEU A C 1
ATOM 787 O O . LEU A 1 103 ? 3.754 -6.320 4.205 1.00 86.19 103 LEU A O 1
ATOM 791 N N . GLU A 1 104 ? 3.264 -6.788 6.334 1.00 89.00 104 GLU A N 1
ATOM 792 C CA . GLU A 1 104 ? 4.637 -7.167 6.722 1.00 89.00 104 GLU A CA 1
ATOM 793 C C . GLU A 1 104 ? 5.171 -8.371 5.928 1.00 89.00 104 GLU A C 1
ATOM 795 O O . GLU A 1 104 ? 6.345 -8.406 5.536 1.00 89.00 104 GLU A O 1
ATOM 800 N N . GLN A 1 105 ? 4.309 -9.348 5.632 1.00 88.75 105 GLN A N 1
ATOM 801 C CA . GLN A 1 105 ? 4.655 -10.464 4.752 1.00 88.75 105 GLN A CA 1
ATOM 802 C C . GLN A 1 105 ? 4.943 -9.977 3.327 1.00 88.75 105 GLN A C 1
ATOM 804 O O . GLN A 1 105 ? 5.933 -10.400 2.727 1.00 88.75 105 GLN A O 1
ATOM 809 N N . GLN A 1 106 ? 4.142 -9.045 2.800 1.00 85.94 106 GLN A N 1
ATOM 810 C CA . GLN A 1 106 ? 4.399 -8.443 1.489 1.00 85.94 106 GLN A CA 1
ATOM 811 C C . GLN A 1 106 ? 5.703 -7.642 1.468 1.00 85.94 106 GLN A C 1
ATOM 813 O O . GLN A 1 106 ? 6.473 -7.771 0.523 1.00 85.94 106 GLN A O 1
ATOM 818 N N . VAL A 1 107 ? 6.014 -6.886 2.525 1.00 85.31 107 VAL A N 1
ATOM 819 C CA . VAL A 1 107 ? 7.307 -6.194 2.662 1.00 85.31 107 VAL A CA 1
ATOM 820 C C . VAL A 1 107 ? 8.465 -7.181 2.589 1.00 85.31 107 VAL A C 1
ATOM 822 O O . VAL A 1 107 ? 9.432 -6.948 1.865 1.00 85.31 107 VAL A O 1
ATOM 825 N N . SER A 1 108 ? 8.367 -8.293 3.318 1.00 86.50 108 SER A N 1
ATOM 826 C CA . SER A 1 108 ? 9.402 -9.329 3.312 1.00 86.50 108 SER A CA 1
ATOM 827 C C . SER A 1 108 ? 9.566 -9.944 1.924 1.00 86.50 108 SER A C 1
ATOM 829 O O . SER A 1 108 ? 10.692 -10.086 1.454 1.00 86.50 108 SER A O 1
ATOM 831 N N . ASN A 1 109 ? 8.459 -10.229 1.234 1.00 84.50 109 ASN A N 1
ATOM 832 C CA . ASN A 1 109 ? 8.472 -10.734 -0.139 1.00 84.50 109 ASN A CA 1
ATOM 833 C C . ASN A 1 109 ? 9.072 -9.727 -1.129 1.00 84.50 109 ASN A C 1
ATOM 835 O O . ASN A 1 109 ? 9.774 -10.134 -2.051 1.00 84.50 109 ASN A O 1
ATOM 839 N N . LEU A 1 110 ? 8.820 -8.429 -0.938 1.00 80.94 110 LEU A N 1
ATOM 840 C CA . LEU A 1 110 ? 9.341 -7.371 -1.804 1.00 80.94 110 LEU A CA 1
ATOM 841 C C . LEU A 1 110 ? 10.829 -7.087 -1.597 1.00 80.94 110 LEU A C 1
ATOM 843 O O . LEU A 1 110 ? 11.509 -6.649 -2.519 1.00 80.94 110 LEU A O 1
ATOM 847 N N . ARG A 1 111 ? 11.329 -7.311 -0.379 1.00 81.44 111 ARG A N 1
ATOM 848 C CA . ARG A 1 111 ? 12.741 -7.119 -0.022 1.00 81.44 111 ARG A CA 1
ATOM 849 C C . ARG A 1 111 ? 13.631 -8.296 -0.414 1.00 81.44 111 ARG A C 1
ATOM 851 O O . ARG A 1 111 ? 14.854 -8.174 -0.340 1.00 81.44 111 ARG A O 1
ATOM 858 N N . GLN A 1 112 ? 13.050 -9.430 -0.801 1.00 78.81 112 GLN A N 1
ATOM 859 C CA . GLN A 1 112 ? 13.815 -10.535 -1.369 1.00 78.81 112 GLN A CA 1
ATOM 860 C C . GLN A 1 112 ? 14.431 -10.111 -2.710 1.00 78.81 112 GLN A C 1
ATOM 862 O O . GLN A 1 112 ? 13.830 -9.367 -3.480 1.00 78.81 112 GLN A O 1
ATOM 867 N N . GLN A 1 113 ? 15.655 -10.566 -2.988 1.00 66.00 113 GLN A N 1
ATOM 868 C CA . GLN A 1 113 ? 16.310 -10.282 -4.265 1.00 66.00 113 GLN A CA 1
ATOM 869 C C . GLN A 1 113 ? 15.542 -10.934 -5.417 1.00 66.00 113 GLN A C 1
ATOM 871 O O . GLN A 1 113 ? 15.305 -12.142 -5.406 1.00 66.00 113 GLN A O 1
ATOM 876 N N . PHE A 1 114 ? 15.210 -10.135 -6.431 1.00 65.81 114 PHE A N 1
ATOM 877 C CA . PHE A 1 114 ? 14.588 -10.622 -7.657 1.00 65.81 114 PHE A CA 1
ATOM 878 C C . PHE A 1 114 ? 15.665 -10.989 -8.681 1.00 65.81 114 PHE A C 1
ATOM 880 O O . PHE A 1 114 ? 16.489 -10.137 -9.023 1.00 65.81 114 PHE A O 1
ATOM 887 N N . PRO A 1 115 ? 15.676 -12.231 -9.190 1.00 58.44 115 PRO A N 1
ATOM 888 C CA . PRO A 1 115 ? 16.663 -12.664 -10.175 1.00 58.44 115 PRO A CA 1
ATOM 889 C C . PRO A 1 115 ? 16.454 -11.998 -11.546 1.00 58.44 115 PRO A C 1
ATOM 891 O O . PRO A 1 115 ? 17.421 -11.803 -12.281 1.00 58.44 115 PRO A O 1
ATOM 894 N N . ASP A 1 116 ? 15.226 -11.585 -11.873 1.00 68.12 116 ASP A N 1
ATOM 895 C CA . ASP A 1 116 ? 14.889 -10.902 -13.123 1.00 68.12 116 ASP A CA 1
ATOM 8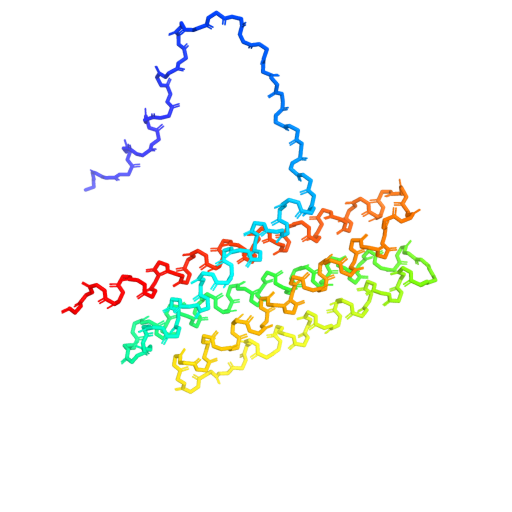96 C C . ASP A 1 116 ? 13.802 -9.820 -12.932 1.00 68.12 116 ASP A C 1
ATOM 898 O O . ASP A 1 116 ? 13.107 -9.764 -11.912 1.00 68.12 116 ASP A O 1
ATOM 902 N N . GLY A 1 117 ? 13.682 -8.920 -13.918 1.00 64.81 117 GLY A N 1
ATOM 903 C CA . GLY A 1 117 ? 12.726 -7.809 -13.884 1.00 64.81 117 GLY A CA 1
ATOM 904 C C . GLY A 1 117 ? 11.259 -8.244 -13.980 1.00 64.81 117 GLY A C 1
ATOM 905 O O . GLY A 1 117 ? 10.391 -7.533 -13.483 1.00 64.81 117 GLY A O 1
ATOM 906 N N . ALA A 1 118 ? 10.966 -9.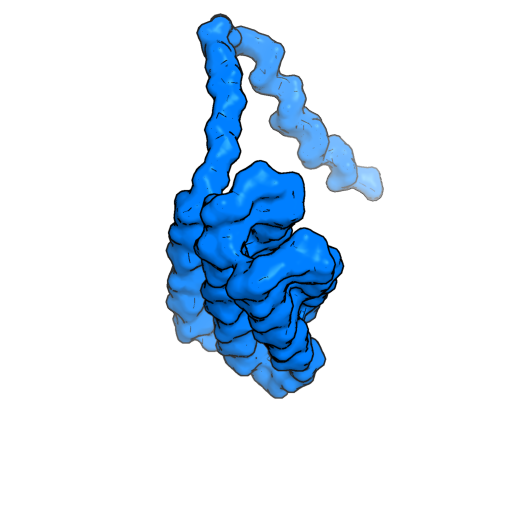416 -14.554 1.00 68.44 118 ALA A N 1
ATOM 907 C CA . ALA A 1 118 ? 9.599 -9.927 -14.663 1.00 68.44 118 ALA A CA 1
ATOM 908 C C . ALA A 1 118 ? 9.085 -10.397 -13.300 1.00 68.44 118 ALA A C 1
ATOM 910 O O . ALA A 1 118 ? 7.964 -10.068 -12.917 1.00 68.44 118 ALA A O 1
ATOM 911 N N . GLN A 1 119 ? 9.936 -11.067 -12.523 1.00 74.88 119 GLN A N 1
ATOM 912 C CA . GLN A 1 119 ? 9.647 -11.437 -11.142 1.00 74.88 119 GLN A CA 1
ATOM 913 C C . GLN A 1 119 ? 9.495 -10.214 -10.242 1.00 74.88 119 GLN A C 1
ATOM 915 O O . GLN A 1 119 ? 8.577 -10.183 -9.427 1.00 74.88 119 GLN A O 1
ATOM 920 N N . ALA A 1 120 ? 10.344 -9.191 -10.402 1.00 74.62 120 ALA A N 1
ATOM 921 C CA . ALA A 1 120 ? 10.195 -7.939 -9.658 1.00 74.62 120 ALA A CA 1
ATOM 922 C C . ALA A 1 120 ? 8.835 -7.281 -9.940 1.00 74.62 120 ALA A C 1
ATOM 924 O O . ALA A 1 120 ? 8.154 -6.830 -9.019 1.00 74.62 120 ALA A O 1
ATOM 925 N N . ALA A 1 121 ? 8.414 -7.277 -11.206 1.00 73.06 121 ALA A N 1
ATOM 926 C CA . ALA A 1 121 ? 7.142 -6.706 -11.617 1.00 73.06 121 ALA A CA 1
ATOM 927 C C . ALA A 1 121 ? 5.933 -7.514 -11.105 1.00 73.06 121 ALA A C 1
ATOM 929 O O . ALA A 1 121 ? 4.982 -6.923 -10.599 1.00 73.06 121 ALA A O 1
ATOM 930 N N . ASP A 1 122 ? 5.977 -8.848 -11.172 1.00 77.38 122 ASP A N 1
ATOM 931 C CA . ASP A 1 122 ? 4.904 -9.732 -10.686 1.00 77.38 122 ASP A CA 1
ATOM 932 C C . ASP A 1 122 ? 4.760 -9.705 -9.154 1.00 77.38 122 ASP A C 1
ATOM 934 O O . ASP A 1 122 ? 3.657 -9.692 -8.598 1.00 77.38 122 ASP A O 1
ATOM 938 N N . LYS A 1 123 ? 5.886 -9.605 -8.444 1.00 78.75 123 LYS A N 1
ATOM 939 C CA . LYS A 1 123 ? 5.905 -9.451 -6.986 1.00 78.75 123 LYS A CA 1
ATOM 940 C C . LYS A 1 123 ? 5.368 -8.092 -6.571 1.00 78.75 123 LYS A C 1
ATOM 942 O O . LYS A 1 123 ? 4.508 -8.029 -5.697 1.00 78.75 123 LYS A O 1
ATOM 947 N N . LEU A 1 124 ? 5.799 -7.024 -7.244 1.00 77.94 124 LEU A N 1
ATOM 948 C CA . LEU A 1 124 ? 5.255 -5.685 -7.032 1.00 77.94 124 LEU A CA 1
ATOM 949 C C . LEU A 1 124 ? 3.749 -5.652 -7.291 1.00 77.94 124 LEU A C 1
ATOM 951 O O . LEU A 1 124 ? 2.998 -5.117 -6.477 1.00 77.94 124 LEU A O 1
ATOM 955 N N . LYS A 1 125 ? 3.307 -6.300 -8.370 1.00 77.56 125 LYS A N 1
ATOM 956 C CA . LYS A 1 125 ? 1.897 -6.467 -8.706 1.00 77.56 125 LYS A CA 1
ATOM 957 C C . LYS A 1 125 ? 1.122 -7.116 -7.551 1.00 77.56 125 LYS A C 1
ATOM 959 O O . LYS A 1 125 ? 0.192 -6.513 -7.019 1.00 77.56 125 LYS A O 1
ATOM 964 N N . THR A 1 126 ? 1.542 -8.308 -7.138 1.00 82.69 126 THR A N 1
ATOM 965 C CA . THR A 1 126 ? 0.890 -9.087 -6.073 1.00 82.69 126 THR A CA 1
ATOM 966 C C . THR A 1 126 ? 0.843 -8.316 -4.754 1.00 82.69 126 THR A C 1
ATOM 968 O O . THR A 1 126 ? -0.169 -8.312 -4.051 1.00 82.69 126 THR A O 1
ATOM 971 N N . SER A 1 127 ? 1.928 -7.623 -4.405 1.00 83.12 127 SER A N 1
ATOM 972 C CA . SER A 1 127 ? 1.977 -6.847 -3.170 1.00 83.12 127 SER A CA 1
ATOM 973 C C . SER A 1 127 ? 1.080 -5.611 -3.215 1.00 83.12 127 SER A C 1
ATOM 975 O O . SER A 1 127 ? 0.507 -5.261 -2.185 1.00 83.12 127 SER A O 1
ATOM 977 N N . ILE A 1 128 ? 0.917 -4.965 -4.375 1.00 79.75 128 ILE A N 1
ATOM 978 C CA . ILE A 1 128 ? -0.039 -3.860 -4.539 1.00 79.75 128 ILE A CA 1
ATOM 979 C C . ILE A 1 128 ? -1.480 -4.368 -4.400 1.00 79.75 128 ILE A C 1
ATOM 981 O O . ILE A 1 128 ? -2.256 -3.759 -3.666 1.00 79.75 128 ILE A O 1
ATOM 985 N N . GLU A 1 129 ? -1.832 -5.499 -5.024 1.00 82.00 129 GLU A N 1
ATOM 986 C CA . GLU A 1 129 ? -3.165 -6.117 -4.879 1.00 82.00 129 GLU A CA 1
ATOM 987 C C . GLU A 1 129 ? -3.473 -6.439 -3.421 1.00 82.00 129 GLU A C 1
ATOM 989 O O . GLU A 1 129 ? -4.537 -6.087 -2.908 1.00 82.00 129 GLU A O 1
ATOM 994 N N . SER A 1 130 ? -2.514 -7.067 -2.741 1.00 85.06 130 SER A N 1
ATOM 995 C CA . SER A 1 130 ? -2.641 -7.398 -1.329 1.00 85.06 130 SER A CA 1
ATOM 996 C C . SER A 1 130 ? -2.799 -6.137 -0.482 1.00 85.06 130 SER A C 1
ATOM 998 O O . SER A 1 130 ? -3.687 -6.089 0.361 1.00 85.06 130 SER A O 1
ATOM 1000 N N . ALA A 1 131 ? -2.011 -5.088 -0.728 1.00 83.19 131 ALA A N 1
ATOM 1001 C CA . ALA A 1 131 ? -2.106 -3.850 0.036 1.00 83.19 131 ALA A CA 1
ATOM 1002 C C . ALA A 1 131 ? -3.445 -3.130 -0.143 1.00 83.19 131 ALA A C 1
ATOM 1004 O O . ALA A 1 131 ? -4.004 -2.625 0.831 1.00 83.19 131 ALA A O 1
ATOM 1005 N N . LEU A 1 132 ? -3.981 -3.114 -1.366 1.00 84.06 132 LEU A N 1
ATOM 1006 C CA . LEU A 1 132 ? -5.318 -2.597 -1.637 1.00 84.06 132 LEU A CA 1
ATOM 1007 C C . LEU A 1 132 ? -6.370 -3.423 -0.878 1.00 84.06 132 LEU A C 1
ATOM 1009 O O . LEU A 1 132 ? -7.172 -2.860 -0.131 1.00 84.06 132 LEU A O 1
ATOM 1013 N N . ALA A 1 133 ? -6.342 -4.751 -0.999 1.00 87.06 133 ALA A N 1
ATOM 1014 C CA . ALA A 1 133 ? -7.284 -5.622 -0.298 1.00 87.06 133 ALA A CA 1
ATOM 1015 C C . ALA A 1 133 ? -7.253 -5.411 1.227 1.00 87.06 133 ALA A C 1
ATOM 1017 O O . ALA A 1 133 ? -8.307 -5.281 1.852 1.00 87.06 133 ALA A O 1
ATOM 1018 N N . GLU A 1 134 ? -6.061 -5.297 1.819 1.00 86.56 134 GLU A N 1
ATOM 1019 C CA . GLU A 1 134 ? -5.915 -5.052 3.255 1.00 86.56 134 GLU A CA 1
ATOM 1020 C C . GLU A 1 134 ? -6.370 -3.649 3.669 1.00 86.56 134 GLU A C 1
ATOM 1022 O O . GLU A 1 134 ? -7.040 -3.500 4.690 1.00 86.56 134 GLU A O 1
ATOM 1027 N N . ALA A 1 135 ? -6.093 -2.616 2.868 1.00 83.81 135 ALA A N 1
ATOM 1028 C CA . ALA A 1 135 ? -6.594 -1.267 3.130 1.00 83.81 135 ALA A CA 1
ATOM 1029 C C . ALA A 1 135 ? -8.133 -1.233 3.157 1.00 83.81 135 ALA A C 1
ATOM 1031 O O . ALA A 1 135 ? -8.725 -0.609 4.041 1.00 83.81 135 ALA A O 1
ATOM 1032 N N . ARG A 1 136 ? -8.783 -1.949 2.231 1.00 85.38 136 ARG A N 1
ATOM 1033 C CA . ARG A 1 136 ? -10.243 -2.097 2.202 1.00 85.38 136 ARG A CA 1
ATOM 1034 C C . ARG A 1 136 ? -10.761 -2.880 3.406 1.00 85.38 136 ARG A C 1
ATOM 1036 O O . ARG A 1 136 ? -11.712 -2.441 4.044 1.00 85.38 136 ARG A O 1
ATOM 1043 N N . ARG A 1 137 ? -10.106 -3.987 3.764 1.00 85.56 137 ARG A N 1
ATOM 1044 C CA . ARG A 1 137 ? -10.452 -4.787 4.949 1.00 85.56 137 ARG A CA 1
ATOM 1045 C C . ARG A 1 137 ? -10.401 -3.951 6.227 1.00 85.56 137 ARG A C 1
ATOM 1047 O O . ARG A 1 137 ? -11.315 -4.031 7.042 1.00 85.56 137 ARG A O 1
ATOM 1054 N N . VAL A 1 138 ? -9.358 -3.134 6.394 1.00 82.69 138 VAL A N 1
ATOM 1055 C CA . VAL A 1 138 ? -9.239 -2.209 7.531 1.00 82.69 138 VAL A CA 1
ATOM 1056 C C . VAL A 1 138 ? -10.382 -1.209 7.518 1.00 82.69 138 VAL A C 1
ATOM 1058 O O . VAL A 1 138 ? -11.029 -1.041 8.546 1.00 82.69 138 VAL A O 1
ATOM 1061 N N . GLN A 1 139 ? -10.661 -0.583 6.372 1.00 83.75 139 GLN A N 1
ATOM 1062 C CA . GLN A 1 139 ? -11.750 0.381 6.257 1.00 83.75 139 GLN A CA 1
ATOM 1063 C C . GLN A 1 139 ? -13.100 -0.240 6.641 1.00 83.75 139 GLN A C 1
ATOM 1065 O O . GLN A 1 139 ? -13.808 0.338 7.457 1.00 83.75 139 GLN A O 1
ATOM 1070 N N . GLU A 1 140 ? -13.436 -1.417 6.109 1.00 85.00 140 GLU A N 1
ATOM 1071 C CA . GLU A 1 140 ? -14.684 -2.130 6.406 1.00 85.00 140 GLU A CA 1
ATOM 1072 C C . GLU A 1 140 ? -14.772 -2.524 7.889 1.00 85.00 140 GLU A C 1
ATOM 1074 O O . GLU A 1 140 ? -15.816 -2.343 8.517 1.00 85.00 140 GLU A O 1
ATOM 1079 N N . ALA A 1 141 ? -13.663 -2.982 8.477 1.00 84.50 141 ALA A N 1
ATOM 1080 C CA . ALA A 1 141 ? -13.599 -3.374 9.883 1.00 84.50 141 ALA A CA 1
ATOM 1081 C C . ALA A 1 141 ? -13.761 -2.193 10.850 1.00 84.50 141 ALA A C 1
ATOM 1083 O O . ALA A 1 141 ? -14.321 -2.359 11.933 1.00 84.50 141 ALA A O 1
ATOM 1084 N N . VAL A 1 142 ? -13.285 -1.001 10.475 1.00 83.25 142 VAL A N 1
ATOM 1085 C CA . VAL A 1 142 ? -13.407 0.208 11.303 1.00 83.25 142 VAL A CA 1
ATOM 1086 C C . VAL A 1 142 ? -14.582 1.100 10.902 1.00 83.25 142 VAL A C 1
ATOM 1088 O O . VAL A 1 142 ? -14.880 2.052 11.610 1.00 83.25 142 VAL A O 1
ATOM 1091 N N . GLN A 1 143 ? -15.291 0.801 9.810 1.00 81.25 143 GLN A N 1
ATOM 1092 C CA . GLN A 1 143 ? -16.494 1.516 9.372 1.00 81.25 143 GLN A CA 1
ATOM 1093 C C . GLN A 1 143 ? -17.581 1.646 10.458 1.00 81.25 143 GLN A C 1
ATOM 1095 O O . GLN A 1 143 ? -18.136 2.741 10.576 1.00 81.25 143 GLN A O 1
ATOM 1100 N N . PRO A 1 144 ? -17.899 0.606 11.263 1.00 79.44 144 PRO A N 1
ATOM 1101 C CA . PRO A 1 144 ? -18.890 0.734 12.335 1.00 79.44 144 PRO A CA 1
ATOM 1102 C C . PRO A 1 144 ? -18.388 1.560 13.531 1.00 79.44 144 PRO A C 1
ATOM 1104 O O . PRO A 1 144 ? -19.175 1.900 14.413 1.00 79.44 144 PRO A O 1
ATOM 1107 N N . HIS A 1 145 ? -17.097 1.902 13.563 1.00 74.75 145 HIS A N 1
ATOM 1108 C CA . HIS A 1 145 ? -16.478 2.721 14.594 1.00 74.75 145 HIS A CA 1
ATOM 1109 C C . HIS A 1 145 ? -16.336 4.170 14.094 1.00 74.75 145 HIS A C 1
ATOM 1111 O O . HIS A 1 145 ? -15.820 4.440 13.009 1.00 74.75 145 HIS A O 1
ATOM 1117 N N . ALA A 1 146 ? -16.816 5.124 14.891 1.00 68.38 146 ALA A N 1
ATOM 1118 C CA . ALA A 1 146 ? -16.732 6.560 14.599 1.00 68.38 146 ALA A CA 1
ATOM 1119 C C . ALA A 1 146 ? -15.712 7.280 15.500 1.00 68.38 146 ALA A C 1
ATOM 1121 O O . ALA A 1 146 ? -15.762 8.498 15.665 1.00 68.38 146 ALA A O 1
ATOM 1122 N N . ASP A 1 147 ? -14.820 6.523 16.140 1.00 79.12 147 ASP A N 1
ATOM 1123 C CA . ASP A 1 147 ? -13.804 7.065 17.030 1.00 79.12 147 ASP A CA 1
ATOM 1124 C C . ASP A 1 147 ? -12.566 7.560 16.262 1.00 79.12 147 ASP A C 1
ATOM 1126 O O . ASP A 1 147 ? -12.342 7.274 15.083 1.00 79.12 147 ASP A O 1
ATOM 1130 N N . ALA A 1 148 ? -11.732 8.344 16.950 1.00 76.44 148 ALA A N 1
ATOM 1131 C CA . ALA A 1 148 ? -10.517 8.910 16.364 1.00 76.44 148 ALA A CA 1
ATOM 1132 C C . ALA A 1 148 ? -9.525 7.829 15.889 1.00 76.44 148 ALA A C 1
ATOM 1134 O O . ALA A 1 148 ? -8.703 8.084 15.007 1.00 76.44 148 ALA A O 1
ATOM 1135 N N . VAL A 1 149 ? -9.601 6.622 16.461 1.00 76.62 149 VAL A N 1
ATOM 1136 C CA . VAL A 1 149 ? -8.785 5.471 16.059 1.00 76.62 149 VAL A CA 1
ATOM 1137 C C . VAL A 1 149 ? -9.236 4.967 14.691 1.00 76.62 149 VAL A C 1
ATOM 1139 O O . VAL A 1 149 ? -8.396 4.823 13.801 1.00 76.62 149 VAL A O 1
ATOM 1142 N N . ALA A 1 150 ? -10.542 4.777 14.489 1.00 78.31 150 ALA A N 1
ATOM 1143 C CA . ALA A 1 150 ? -11.119 4.398 13.207 1.00 78.31 150 ALA A CA 1
ATOM 1144 C C . ALA A 1 150 ? -10.810 5.418 12.107 1.00 78.31 150 ALA A C 1
ATOM 1146 O O . ALA A 1 150 ? -10.369 5.032 11.027 1.00 78.31 150 ALA A O 1
ATOM 1147 N N . GLU A 1 151 ? -10.947 6.718 12.379 1.00 80.62 151 GLU A N 1
ATOM 1148 C CA . GLU A 1 151 ? -10.599 7.758 11.400 1.00 80.62 151 GLU A CA 1
ATOM 1149 C C . GLU A 1 151 ? -9.098 7.782 11.076 1.00 80.62 151 GLU A C 1
ATOM 1151 O O . GLU A 1 151 ? -8.707 7.904 9.912 1.00 80.62 151 GLU A O 1
ATOM 1156 N N . SER A 1 152 ? -8.234 7.577 12.075 1.00 79.50 152 SER A N 1
ATOM 1157 C CA . SER A 1 152 ? -6.791 7.445 11.844 1.00 79.50 152 SER A CA 1
ATOM 1158 C C . SER A 1 152 ? -6.456 6.223 10.985 1.00 79.50 152 SER A C 1
ATOM 1160 O O . SER A 1 152 ? -5.552 6.299 10.155 1.00 79.50 152 SER A O 1
ATOM 1162 N N . LEU A 1 153 ? -7.165 5.109 11.171 1.00 80.25 153 LEU A N 1
ATOM 1163 C CA . LEU A 1 153 ? -6.978 3.879 10.402 1.00 80.25 153 LEU A CA 1
ATOM 1164 C C . LEU A 1 153 ? -7.500 4.009 8.972 1.00 80.25 153 LEU A C 1
ATOM 1166 O O . LEU A 1 153 ? -6.806 3.602 8.043 1.00 80.25 153 LEU A O 1
ATOM 1170 N N . LYS A 1 154 ? -8.655 4.655 8.772 1.00 81.31 154 LYS A N 1
ATOM 1171 C CA . LYS A 1 154 ? -9.155 5.028 7.438 1.00 81.31 154 LYS A CA 1
ATOM 1172 C C . LYS A 1 154 ? -8.167 5.943 6.716 1.00 81.31 154 LYS A C 1
ATOM 1174 O O . LYS A 1 154 ? -7.922 5.757 5.528 1.00 81.31 154 LYS A O 1
ATOM 1179 N N . SER A 1 155 ? -7.560 6.897 7.425 1.00 83.12 155 SER A N 1
ATOM 1180 C CA . SER A 1 155 ? -6.533 7.788 6.870 1.00 83.12 155 SER A CA 1
ATOM 1181 C C . SER A 1 155 ? -5.251 7.038 6.483 1.00 83.12 155 SER A C 1
ATOM 1183 O O . SER A 1 155 ? -4.723 7.234 5.388 1.00 83.12 155 SER A O 1
ATOM 1185 N N . ALA A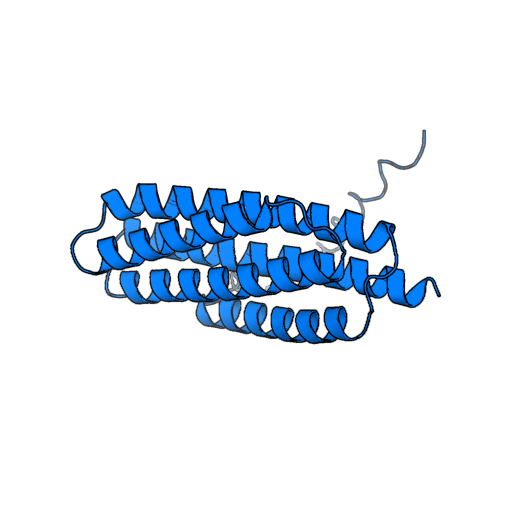 1 156 ? -4.781 6.120 7.333 1.00 77.94 156 ALA A N 1
ATOM 1186 C CA . ALA A 1 156 ? -3.633 5.267 7.028 1.00 77.94 156 ALA A CA 1
ATOM 1187 C C . ALA A 1 156 ? -3.913 4.352 5.822 1.00 77.94 156 ALA A C 1
ATOM 1189 O O . ALA A 1 156 ? -3.097 4.264 4.905 1.00 77.94 156 ALA A O 1
ATOM 1190 N N . ALA A 1 157 ? -5.105 3.752 5.763 1.00 78.31 157 ALA A N 1
ATOM 1191 C CA . ALA A 1 157 ? -5.551 2.963 4.621 1.00 78.31 157 ALA A CA 1
ATOM 1192 C C . ALA A 1 157 ? -5.616 3.816 3.342 1.00 78.31 157 ALA A C 1
ATOM 1194 O O . ALA A 1 157 ? -5.124 3.392 2.298 1.00 78.31 157 ALA A O 1
ATOM 1195 N N . ARG A 1 158 ? -6.153 5.042 3.418 1.00 82.75 158 ARG A N 1
ATOM 1196 C CA . ARG A 1 158 ? -6.185 5.980 2.286 1.00 82.75 158 ARG A CA 1
ATOM 1197 C C . ARG A 1 158 ? -4.771 6.298 1.802 1.00 82.75 158 ARG A C 1
ATOM 1199 O O . ARG A 1 158 ? -4.502 6.221 0.609 1.00 82.75 158 ARG A O 1
ATOM 1206 N N . THR A 1 159 ? -3.863 6.580 2.730 1.00 80.62 159 THR A N 1
ATOM 1207 C CA . THR A 1 159 ? -2.455 6.857 2.423 1.00 80.62 159 THR A CA 1
ATOM 1208 C C . THR A 1 159 ? -1.811 5.663 1.717 1.00 80.62 159 THR A C 1
ATOM 1210 O O . THR A 1 159 ? -1.118 5.845 0.722 1.00 80.62 159 THR A O 1
ATOM 1213 N N . ALA A 1 160 ? -2.070 4.432 2.166 1.00 75.62 160 ALA A N 1
ATOM 1214 C CA . ALA A 1 160 ? -1.562 3.230 1.505 1.00 75.62 160 ALA A CA 1
ATOM 1215 C C . ALA A 1 160 ? -2.073 3.098 0.056 1.00 75.62 160 ALA A C 1
ATOM 1217 O O . ALA A 1 160 ? -1.288 2.799 -0.844 1.00 75.62 160 ALA A O 1
ATOM 1218 N N . VAL A 1 161 ? -3.358 3.387 -0.187 1.00 80.75 161 VAL A N 1
ATOM 1219 C CA . VAL A 1 161 ? -3.978 3.396 -1.528 1.00 80.75 161 VAL A CA 1
ATOM 1220 C C . VAL A 1 161 ? -3.365 4.481 -2.428 1.00 80.75 161 VAL A C 1
ATOM 1222 O O . VAL A 1 161 ? -3.054 4.233 -3.597 1.00 80.75 161 VAL A O 1
ATOM 1225 N N . GLU A 1 162 ? -3.136 5.680 -1.891 1.00 82.69 162 GLU A N 1
ATOM 1226 C CA . GLU A 1 162 ? -2.475 6.778 -2.606 1.00 82.69 162 GLU A CA 1
ATOM 1227 C C . GLU A 1 162 ? -1.033 6.417 -2.976 1.00 82.69 162 GLU A C 1
ATOM 1229 O O . GLU A 1 162 ? -0.629 6.565 -4.130 1.00 82.69 162 GLU A O 1
ATOM 1234 N N . GLN A 1 163 ? -0.270 5.866 -2.030 1.00 78.25 163 GLN A N 1
ATOM 1235 C CA . GLN A 1 163 ? 1.107 5.425 -2.260 1.00 78.25 163 GLN A CA 1
ATOM 1236 C C . GLN A 1 163 ? 1.179 4.292 -3.288 1.00 78.25 163 GLN A C 1
ATOM 1238 O O . GLN A 1 163 ? 2.038 4.317 -4.170 1.00 78.25 163 GLN A O 1
ATOM 1243 N N . ALA A 1 164 ? 0.252 3.332 -3.229 1.00 75.94 164 ALA A N 1
ATOM 1244 C CA . ALA A 1 164 ? 0.128 2.289 -4.241 1.00 75.94 164 ALA A CA 1
ATOM 1245 C C . ALA A 1 164 ? -0.114 2.889 -5.634 1.00 75.94 164 ALA A C 1
ATOM 1247 O O . ALA A 1 164 ? 0.521 2.471 -6.599 1.00 75.94 164 ALA A O 1
ATOM 1248 N N . THR A 1 165 ? -0.962 3.916 -5.741 1.00 79.19 165 THR A N 1
ATOM 1249 C CA . THR A 1 165 ? -1.238 4.616 -7.008 1.00 79.19 165 THR A CA 1
ATOM 1250 C C . THR A 1 165 ? -0.006 5.355 -7.537 1.00 79.19 165 THR A C 1
ATOM 1252 O O . THR A 1 165 ? 0.294 5.283 -8.729 1.00 79.19 165 THR A O 1
ATOM 1255 N N . VAL A 1 166 ? 0.743 6.037 -6.664 1.00 82.00 166 VAL A N 1
ATOM 1256 C CA . VAL A 1 166 ? 1.981 6.742 -7.038 1.00 82.00 166 VAL A CA 1
ATOM 1257 C C . VAL A 1 166 ? 3.023 5.766 -7.577 1.00 82.00 166 VAL A C 1
ATOM 1259 O O . VAL A 1 166 ? 3.529 5.975 -8.679 1.00 82.00 166 VAL A O 1
ATOM 1262 N N . ILE A 1 167 ? 3.295 4.681 -6.846 1.00 75.12 167 ILE A N 1
ATOM 1263 C CA . ILE A 1 167 ? 4.222 3.634 -7.293 1.00 75.12 167 ILE A CA 1
ATOM 1264 C C . ILE A 1 167 ? 3.743 3.028 -8.608 1.00 75.12 167 ILE A C 1
ATOM 1266 O O . ILE A 1 167 ? 4.533 2.848 -9.529 1.00 75.12 167 ILE A O 1
ATOM 1270 N N . THR A 1 168 ? 2.441 2.772 -8.729 1.00 75.38 168 THR A N 1
ATOM 1271 C CA . THR A 1 168 ? 1.857 2.205 -9.944 1.00 75.38 168 THR A CA 1
ATOM 1272 C C . THR A 1 168 ? 2.140 3.090 -11.161 1.0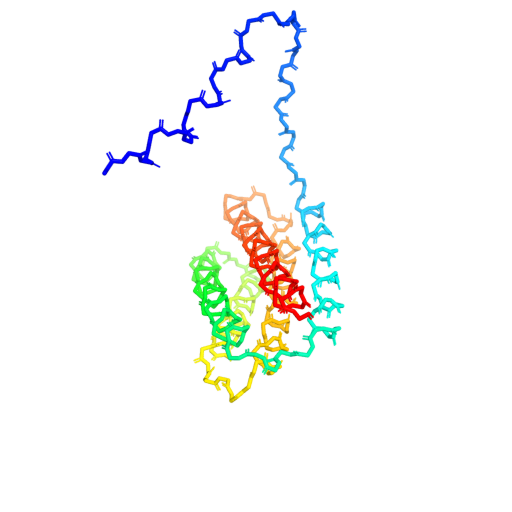0 75.38 168 THR A C 1
ATOM 1274 O O . THR A 1 168 ? 2.620 2.606 -12.184 1.00 75.38 168 THR A O 1
ATOM 1277 N N . ASN A 1 169 ? 1.924 4.401 -11.035 1.00 81.19 169 ASN A N 1
ATOM 1278 C CA . ASN A 1 169 ? 2.208 5.364 -12.099 1.00 81.19 169 ASN A CA 1
ATOM 1279 C C . ASN A 1 169 ? 3.704 5.454 -12.425 1.00 81.19 169 ASN A C 1
ATOM 1281 O O . ASN A 1 169 ? 4.072 5.534 -13.596 1.00 81.19 169 ASN A O 1
ATOM 1285 N N . GLN A 1 170 ? 4.568 5.428 -11.410 1.00 78.50 170 GLN A N 1
ATOM 1286 C CA . GLN A 1 170 ? 6.018 5.464 -11.605 1.00 78.50 170 GLN A CA 1
ATOM 1287 C C . GLN A 1 170 ? 6.511 4.229 -12.360 1.00 78.50 170 GLN A C 1
ATOM 1289 O O . GLN A 1 170 ? 7.273 4.365 -13.313 1.00 78.50 170 GLN A O 1
ATOM 1294 N N . VAL A 1 171 ? 6.022 3.040 -12.002 1.00 74.25 171 VAL A N 1
ATOM 1295 C CA . VAL A 1 171 ? 6.355 1.805 -12.717 1.00 74.25 171 VAL A CA 1
ATOM 1296 C C . VAL A 1 171 ? 5.839 1.855 -14.149 1.00 74.25 171 VAL A C 1
ATOM 1298 O O . VAL A 1 171 ? 6.574 1.513 -15.070 1.00 74.25 171 VAL A O 1
ATOM 1301 N N . GLN A 1 172 ? 4.605 2.318 -14.362 1.00 76.94 172 GLN A N 1
ATOM 1302 C CA . GLN A 1 172 ? 4.043 2.439 -15.705 1.00 76.94 172 GLN A CA 1
ATOM 1303 C C . GLN A 1 172 ? 4.905 3.354 -16.584 1.00 76.94 172 GLN A C 1
ATOM 1305 O O . GLN A 1 172 ? 5.191 3.012 -17.728 1.00 76.94 172 GLN A O 1
ATOM 1310 N N . GLN A 1 173 ? 5.367 4.486 -16.043 1.00 78.06 173 GLN A N 1
ATOM 1311 C CA . GLN A 1 173 ? 6.274 5.393 -16.749 1.00 78.06 173 GLN A CA 1
ATOM 1312 C C . GLN A 1 173 ? 7.621 4.737 -17.053 1.00 78.06 173 GLN A C 1
ATOM 1314 O O . GLN A 1 173 ? 8.065 4.810 -18.195 1.00 78.06 173 GLN A O 1
ATOM 1319 N N . SER A 1 174 ? 8.239 4.069 -16.076 1.00 73.31 174 SER A N 1
ATOM 1320 C CA . SER A 1 174 ? 9.498 3.334 -16.256 1.00 73.31 174 SER A CA 1
ATOM 1321 C C . SER A 1 174 ? 9.402 2.299 -17.379 1.00 73.31 174 SER A C 1
ATOM 1323 O O . SER A 1 174 ? 10.270 2.214 -18.246 1.00 73.31 174 SER A O 1
ATOM 1325 N N . VAL A 1 175 ? 8.308 1.538 -17.392 1.00 71.62 175 VAL A N 1
ATOM 1326 C CA . VAL A 1 175 ? 8.049 0.496 -18.385 1.00 71.62 175 VAL A CA 1
ATOM 1327 C C . VAL A 1 175 ? 7.775 1.100 -19.768 1.00 71.62 175 VAL A C 1
ATOM 1329 O O . VAL A 1 175 ? 8.341 0.646 -20.760 1.00 71.62 175 VAL A O 1
ATOM 1332 N N . GLN A 1 176 ? 6.967 2.161 -19.849 1.00 73.81 176 GLN A N 1
ATOM 1333 C CA . GLN A 1 176 ? 6.652 2.834 -21.112 1.00 73.81 176 GLN A CA 1
ATOM 1334 C C . GLN A 1 176 ? 7.877 3.528 -21.725 1.00 73.81 176 GLN A C 1
ATOM 1336 O O . GLN A 1 176 ? 8.065 3.488 -22.939 1.00 73.81 176 GLN A O 1
ATOM 1341 N N . GLN A 1 177 ? 8.715 4.164 -20.901 1.00 71.88 177 GLN A N 1
ATOM 1342 C CA . GLN A 1 177 ? 9.955 4.802 -21.350 1.00 71.88 177 GLN A CA 1
ATOM 1343 C C . GLN A 1 177 ? 10.906 3.783 -21.973 1.00 71.88 177 GLN A C 1
ATOM 1345 O O . GLN A 1 177 ? 11.449 4.039 -23.042 1.00 71.88 177 GLN A O 1
ATOM 1350 N N . ALA A 1 178 ? 11.053 2.616 -21.351 1.00 66.44 178 ALA A N 1
ATOM 1351 C CA . ALA A 1 178 ? 11.892 1.559 -21.895 1.00 66.44 178 ALA A CA 1
ATOM 1352 C C . ALA A 1 178 ? 11.310 0.913 -23.157 1.00 66.44 178 ALA A C 1
ATOM 1354 O O . ALA A 1 178 ? 12.063 0.605 -24.077 1.00 66.44 178 ALA A O 1
ATOM 1355 N N . ALA A 1 179 ? 9.984 0.759 -23.232 1.00 66.12 179 ALA A N 1
ATOM 1356 C CA . ALA A 1 179 ? 9.311 0.272 -24.435 1.00 66.12 179 ALA A CA 1
ATOM 1357 C C . ALA A 1 179 ? 9.484 1.226 -25.633 1.00 66.12 179 ALA A C 1
ATOM 1359 O O . ALA A 1 179 ? 9.601 0.761 -26.759 1.00 66.12 179 ALA A O 1
ATOM 1360 N N . ASN A 1 180 ? 9.533 2.542 -25.389 1.00 66.44 180 ASN A N 1
ATOM 1361 C CA . ASN A 1 180 ? 9.703 3.576 -26.419 1.00 66.44 180 ASN A CA 1
ATOM 1362 C C . ASN A 1 180 ? 11.178 3.888 -26.759 1.00 66.44 180 ASN A C 1
ATOM 1364 O O . ASN A 1 180 ? 11.436 4.687 -27.658 1.00 66.44 180 ASN A O 1
ATOM 1368 N N . ALA A 1 181 ? 12.141 3.341 -26.009 1.00 60.25 181 ALA A N 1
ATOM 1369 C CA . ALA A 1 181 ? 13.577 3.491 -26.273 1.00 60.25 181 ALA A CA 1
ATOM 1370 C C . ALA A 1 181 ? 14.105 2.488 -27.325 1.00 60.25 181 ALA A C 1
ATOM 1372 O O . ALA A 1 181 ? 15.298 2.492 -27.637 1.00 60.25 181 ALA A O 1
ATOM 1373 N N . HIS A 1 182 ? 13.217 1.645 -27.862 1.00 46.91 182 HIS A N 1
ATOM 1374 C CA . HIS A 1 182 ? 13.423 0.728 -28.984 1.00 46.91 182 HIS A CA 1
ATOM 1375 C C . HIS A 1 182 ? 12.601 1.168 -30.198 1.00 46.91 182 HIS A C 1
ATOM 1377 O O . HIS A 1 182 ? 13.046 0.852 -31.325 1.00 46.91 182 HIS A O 1
#

Secondary structure (DSSP, 8-state):
---SSSSSSTTSS--S--------------HHHHHHHHHHHHHHHHHHHHHS---SHHHHHHHHHHHHHHHHHHHHHHHHHHHHHTT--HHHHHHHHHHHHHHHHHHHHHHSPPSSHHHHHHHHHHHHHHHHHHHHHHHHHHTT--SHHHHHHHHHHHHHHHHHHHHHHHHHHHHHHHHTT-

Sequence (182 aa):
MKFVIALVAALACMQVMEARVRRDTPAATDFNTLFEAAQRHFQNLTATIQSALPSQDEVRTQLQTHAQTFANNLQAAATQFNEKAAQLSGDAQTAVRQAAQHLEQQVSNLRQQFPDGAQAADKLKTSIESALAEARRVQEAVQPHADAVAESLKSAARTAVEQATVITNQVQQSVQQAANAH

Organism: NCBI:txid2509291